Protein AF-A0A9D5EIJ8-F1 (afdb_monomer_lite)

Secondary structure (DSSP, 8-state):
--HHHHHHHHHHHTT--PPPHHHHHHGGG---HHHHHHHHHHHHHHHHTT--------------------

Foldseek 3Di:
DDPLLVVQLVCVLVPDDDDDPVSVVVCVVDPPCPSVVVSVVVSCCVVPNPDDDDDPDDDDCPDPDDPDDD

pLDDT: mean 92.46, std 4.71, range [70.94, 96.44]

Radius of gyration: 17.45 Å; chains: 1; bounding box: 29×40×38 Å

Structure (mmCIF, N/CA/C/O backbone):
data_AF-A0A9D5EIJ8-F1
#
_entry.id   AF-A0A9D5EIJ8-F1
#
loop_
_atom_site.group_PDB
_atom_site.id
_atom_site.type_symbol
_atom_site.label_atom_id
_atom_site.label_alt_id
_atom_site.label_comp_id
_atom_site.label_asym_id
_atom_site.label_entity_id
_atom_site.label_seq_id
_atom_site.pdbx_PDB_ins_code
_atom_site.Cartn_x
_atom_site.Cartn_y
_atom_site.Cartn_z
_atom_site.occupancy
_atom_site.B_iso_or_equiv
_atom_site.auth_seq_id
_atom_site.auth_comp_id
_atom_site.auth_asym_id
_atom_site.auth_atom_id
_atom_site.pdbx_PDB_model_num
ATOM 1 N N . MET A 1 1 ? 1.857 -1.253 -19.843 1.00 82.38 1 MET A N 1
ATOM 2 C CA . MET A 1 1 ? 2.927 -1.692 -18.932 1.00 82.38 1 MET A CA 1
ATOM 3 C C . MET A 1 1 ? 4.290 -1.146 -19.346 1.00 82.38 1 MET A C 1
ATOM 5 O O . MET A 1 1 ? 4.783 -1.492 -20.417 1.00 82.38 1 MET A O 1
ATOM 9 N N . LEU A 1 2 ? 4.876 -0.304 -18.497 1.00 90.19 2 LEU A N 1
ATOM 10 C CA . LEU A 1 2 ? 6.229 0.246 -18.602 1.00 90.19 2 LEU A CA 1
ATOM 11 C C 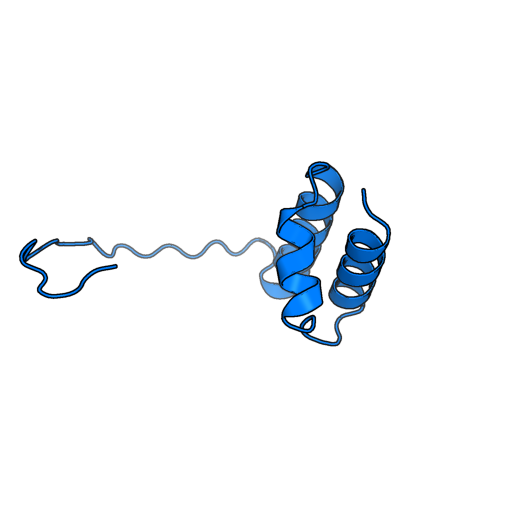. LEU A 1 2 ? 7.285 -0.826 -18.277 1.00 90.19 2 LEU A C 1
ATOM 13 O O . LEU A 1 2 ? 7.032 -1.751 -17.500 1.00 90.19 2 LEU A O 1
ATOM 17 N N . ASP A 1 3 ? 8.488 -0.690 -18.838 1.00 91.50 3 ASP A N 1
ATOM 18 C CA . ASP A 1 3 ? 9.583 -1.639 -18.584 1.00 91.50 3 ASP A CA 1
ATOM 19 C C . ASP A 1 3 ? 10.044 -1.604 -17.118 1.00 91.50 3 ASP A C 1
ATOM 21 O O . ASP A 1 3 ? 10.210 -2.657 -16.502 1.00 91.50 3 ASP A O 1
ATOM 25 N N . SER A 1 4 ? 10.108 -0.412 -16.519 1.00 92.25 4 SER A N 1
ATOM 26 C CA . SER A 1 4 ? 10.406 -0.222 -15.093 1.00 92.25 4 SER A CA 1
ATOM 27 C C . SER A 1 4 ? 9.378 -0.893 -14.174 1.00 92.25 4 SER A C 1
ATOM 29 O O . SER A 1 4 ? 9.744 -1.491 -13.158 1.00 92.25 4 SER A O 1
ATOM 31 N N . THR A 1 5 ? 8.090 -0.849 -14.540 1.00 94.44 5 THR A N 1
ATOM 32 C CA . THR A 1 5 ? 7.020 -1.566 -13.829 1.00 94.44 5 THR A CA 1
ATOM 33 C C . THR A 1 5 ? 7.283 -3.065 -13.869 1.00 94.44 5 THR A C 1
ATOM 35 O O . THR A 1 5 ? 7.236 -3.731 -12.837 1.00 94.44 5 THR A O 1
ATOM 38 N N . ARG A 1 6 ? 7.595 -3.608 -15.053 1.00 93.88 6 ARG A N 1
ATOM 39 C CA . ARG A 1 6 ? 7.839 -5.045 -15.231 1.00 93.88 6 ARG A CA 1
ATOM 40 C C . ARG A 1 6 ? 9.003 -5.531 -14.369 1.00 93.88 6 ARG A C 1
ATOM 42 O O . ARG A 1 6 ? 8.870 -6.550 -13.697 1.00 93.88 6 ARG A O 1
ATOM 49 N N . GLU A 1 7 ? 10.116 -4.803 -14.370 1.00 92.62 7 GLU A N 1
ATOM 50 C CA . GLU A 1 7 ? 11.298 -5.120 -13.559 1.00 92.62 7 GLU A CA 1
ATOM 51 C C . GLU A 1 7 ? 10.984 -5.088 -12.060 1.00 92.62 7 GLU A C 1
ATOM 53 O O . GLU A 1 7 ? 11.327 -6.018 -11.329 1.00 92.62 7 GLU A O 1
ATOM 58 N N . THR A 1 8 ? 10.258 -4.058 -11.617 1.00 93.75 8 THR A N 1
ATOM 59 C CA . THR A 1 8 ? 9.850 -3.898 -10.215 1.00 93.75 8 THR A CA 1
ATOM 60 C C . THR A 1 8 ? 8.948 -5.045 -9.757 1.00 93.75 8 THR A C 1
ATOM 62 O O . THR A 1 8 ? 9.165 -5.621 -8.689 1.00 93.75 8 THR A O 1
ATOM 65 N N . LEU A 1 9 ? 7.959 -5.425 -10.573 1.00 93.81 9 LEU A N 1
ATOM 66 C CA . LEU A 1 9 ? 7.068 -6.546 -10.270 1.00 93.81 9 LEU A CA 1
ATOM 67 C C . LEU A 1 9 ? 7.818 -7.881 -10.245 1.00 93.81 9 LEU A C 1
ATOM 69 O O . LEU A 1 9 ? 7.592 -8.690 -9.346 1.00 93.81 9 LEU A O 1
ATOM 73 N N . ALA A 1 10 ? 8.730 -8.107 -11.194 1.00 92.88 10 ALA A N 1
ATOM 74 C CA . ALA A 1 10 ? 9.546 -9.316 -11.228 1.00 92.88 10 ALA A CA 1
ATOM 75 C C . ALA A 1 10 ? 10.422 -9.438 -9.972 1.00 92.88 10 ALA A C 1
ATOM 77 O O . ALA A 1 10 ? 10.476 -10.505 -9.363 1.00 92.88 10 ALA A O 1
ATOM 78 N N . ALA A 1 11 ? 11.063 -8.346 -9.543 1.00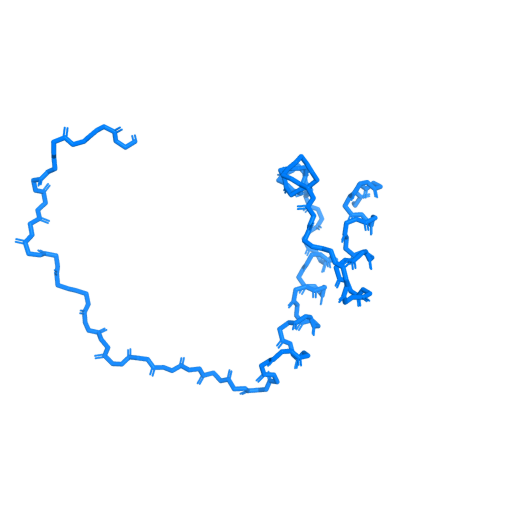 92.44 11 ALA A N 1
ATOM 79 C CA . ALA A 1 11 ? 11.847 -8.319 -8.311 1.00 92.44 11 ALA A CA 1
ATOM 80 C C . ALA A 1 11 ? 10.983 -8.652 -7.081 1.00 92.44 11 ALA A C 1
ATOM 82 O O . ALA A 1 11 ? 11.324 -9.553 -6.314 1.00 92.44 11 ALA A O 1
ATOM 83 N N . ALA A 1 12 ? 9.818 -8.007 -6.950 1.00 92.31 12 ALA A N 1
ATOM 84 C CA . ALA A 1 12 ? 8.898 -8.248 -5.840 1.00 92.31 12 ALA A CA 1
ATOM 85 C C . ALA A 1 12 ? 8.418 -9.712 -5.785 1.00 92.31 12 ALA A C 1
ATOM 87 O O . ALA A 1 12 ? 8.435 -10.341 -4.724 1.00 92.31 12 ALA A O 1
ATOM 88 N N . LEU A 1 13 ? 8.044 -10.290 -6.931 1.00 93.00 13 LEU A N 1
ATOM 89 C CA . LEU A 1 13 ? 7.587 -11.681 -7.032 1.00 93.00 13 LEU A CA 1
ATOM 90 C C . LEU A 1 13 ? 8.700 -12.710 -6.792 1.00 93.00 13 LEU A C 1
ATOM 92 O O . LEU A 1 13 ? 8.404 -13.836 -6.395 1.00 93.00 13 LEU A O 1
ATOM 96 N N . ASN A 1 14 ? 9.969 -12.344 -6.960 1.00 92.94 14 ASN A N 1
ATOM 97 C CA . ASN A 1 14 ? 11.103 -13.213 -6.639 1.00 92.94 14 ASN A CA 1
ATOM 98 C C . ASN A 1 14 ? 11.450 -13.237 -5.138 1.00 92.94 14 ASN A C 1
ATOM 100 O O . ASN A 1 14 ? 12.388 -13.921 -4.733 1.00 92.94 14 ASN A O 1
ATOM 104 N N . GLY A 1 15 ? 10.675 -12.541 -4.298 1.00 81.44 15 GLY A N 1
ATOM 105 C CA . GLY A 1 15 ? 10.743 -12.663 -2.842 1.00 81.44 15 GLY A CA 1
ATOM 106 C C . GLY A 1 15 ? 11.926 -11.947 -2.193 1.00 81.44 15 GLY A C 1
ATOM 107 O O . GLY A 1 15 ? 12.199 -12.207 -1.026 1.00 81.44 15 GLY A O 1
ATOM 108 N N . ASN A 1 16 ? 12.613 -11.053 -2.909 1.00 71.06 16 ASN A N 1
ATOM 109 C CA . ASN A 1 16 ? 13.742 -10.298 -2.380 1.00 71.06 16 ASN A CA 1
ATOM 110 C C . ASN A 1 16 ? 13.760 -8.857 -2.903 1.00 71.06 16 ASN A C 1
ATOM 112 O O . ASN A 1 16 ? 13.668 -8.626 -4.104 1.00 71.06 16 ASN A O 1
ATOM 116 N N . VAL A 1 17 ? 14.020 -7.939 -1.964 1.00 70.94 17 VAL A N 1
ATOM 117 C CA . VAL A 1 17 ? 14.258 -6.493 -2.121 1.00 70.94 17 VAL A CA 1
ATOM 118 C C . VAL A 1 17 ? 12.979 -5.653 -2.222 1.00 70.94 17 VAL A C 1
ATOM 120 O O . VAL A 1 17 ? 12.238 -5.697 -3.199 1.00 70.94 17 VAL A O 1
ATOM 123 N N . LEU A 1 18 ? 12.746 -4.842 -1.182 1.00 80.88 18 LEU A N 1
ATOM 124 C CA . LEU A 1 18 ? 11.858 -3.685 -1.282 1.00 80.88 18 LEU A CA 1
ATOM 125 C C . LEU A 1 18 ? 12.399 -2.776 -2.393 1.00 80.88 18 LEU A C 1
ATOM 127 O O . LEU A 1 18 ? 13.599 -2.482 -2.371 1.00 80.88 18 LEU A O 1
ATOM 131 N N . PRO A 1 19 ? 11.566 -2.341 -3.353 1.00 86.44 19 PRO A N 1
ATOM 132 C CA . PRO A 1 19 ? 12.031 -1.453 -4.405 1.00 86.44 19 PRO A CA 1
ATOM 133 C C . PRO A 1 19 ? 12.631 -0.188 -3.792 1.00 86.44 19 PRO A C 1
ATOM 135 O O . PRO A 1 19 ? 12.151 0.301 -2.769 1.00 86.44 19 PRO A O 1
ATOM 138 N N . ALA A 1 20 ? 13.666 0.354 -4.43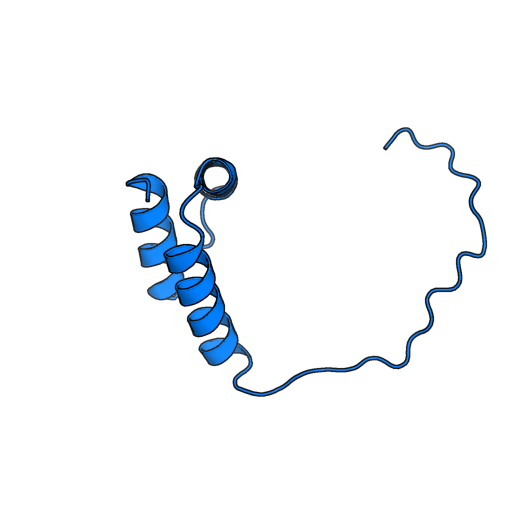4 1.00 90.56 20 ALA A N 1
ATOM 139 C CA . ALA A 1 20 ? 14.129 1.696 -4.106 1.00 90.56 20 ALA A CA 1
ATOM 140 C C . ALA A 1 20 ? 12.976 2.698 -4.285 1.00 90.56 20 ALA A C 1
ATOM 142 O O . ALA A 1 20 ? 12.128 2.514 -5.163 1.00 90.56 20 ALA A O 1
ATOM 143 N N . ASP A 1 21 ? 12.977 3.781 -3.507 1.00 93.69 21 ASP A N 1
ATOM 144 C CA . ASP A 1 21 ? 11.901 4.781 -3.515 1.00 93.69 21 ASP A CA 1
ATOM 145 C C . ASP A 1 21 ? 11.576 5.294 -4.925 1.00 93.69 21 ASP A C 1
ATOM 147 O O . ASP A 1 21 ? 10.412 5.459 -5.278 1.00 93.69 21 ASP A O 1
ATOM 151 N N . SER A 1 22 ? 12.588 5.479 -5.776 1.00 93.56 22 SER A N 1
ATOM 152 C CA . SER A 1 22 ? 12.403 5.900 -7.169 1.00 93.56 22 SER A CA 1
ATOM 153 C C . SER A 1 22 ? 11.617 4.888 -8.009 1.00 93.56 22 SER A C 1
ATOM 155 O O . SER A 1 22 ? 10.763 5.283 -8.800 1.00 93.56 22 SER A O 1
ATOM 157 N N . ALA A 1 23 ? 11.869 3.590 -7.829 1.00 92.56 23 ALA A N 1
ATOM 158 C CA . ALA A 1 23 ? 11.140 2.528 -8.517 1.00 92.56 23 ALA A CA 1
ATOM 159 C C . ALA A 1 23 ? 9.702 2.416 -7.992 1.00 92.56 23 ALA A C 1
ATOM 161 O O . ALA A 1 23 ? 8.773 2.261 -8.781 1.00 92.56 23 ALA A O 1
ATOM 162 N N . ALA A 1 24 ? 9.502 2.576 -6.680 1.00 91.56 24 ALA A N 1
ATOM 163 C CA . ALA A 1 24 ? 8.169 2.627 -6.086 1.00 91.56 24 ALA A CA 1
ATOM 164 C C . ALA A 1 24 ? 7.355 3.821 -6.618 1.00 91.56 24 ALA A C 1
ATOM 166 O O . ALA A 1 24 ? 6.203 3.654 -7.015 1.00 91.56 24 ALA A O 1
ATOM 167 N N . LEU A 1 25 ? 7.963 5.009 -6.692 1.00 93.75 25 LEU A N 1
ATOM 168 C CA . LEU A 1 25 ? 7.333 6.208 -7.250 1.00 93.75 25 LEU A CA 1
ATOM 169 C C . LEU A 1 25 ? 7.011 6.053 -8.742 1.00 93.75 25 LEU A C 1
ATOM 171 O O . LEU A 1 25 ? 5.966 6.522 -9.188 1.00 93.75 25 LEU A O 1
ATOM 175 N N . ALA A 1 26 ? 7.862 5.368 -9.511 1.00 93.19 26 ALA A N 1
ATOM 176 C CA . ALA A 1 26 ? 7.635 5.140 -10.937 1.00 93.19 26 ALA A CA 1
ATOM 177 C C . ALA A 1 26 ? 6.353 4.337 -11.225 1.00 93.19 26 ALA A C 1
ATOM 179 O O . ALA A 1 26 ? 5.739 4.539 -12.273 1.00 93.19 26 ALA A O 1
ATOM 180 N N . LEU A 1 27 ? 5.900 3.489 -10.292 1.00 92.81 27 LEU A N 1
ATOM 181 C CA . LEU A 1 27 ? 4.636 2.754 -10.428 1.00 92.81 27 LEU A CA 1
ATOM 182 C C . LEU A 1 27 ? 3.419 3.685 -10.542 1.00 92.81 27 LEU A C 1
ATOM 184 O O . LEU A 1 27 ? 2.425 3.297 -11.146 1.00 92.81 27 LEU A O 1
ATOM 188 N N . ALA A 1 28 ? 3.486 4.915 -10.017 1.00 93.38 28 ALA A N 1
ATOM 189 C CA . ALA A 1 28 ? 2.388 5.882 -10.106 1.00 93.38 28 ALA A CA 1
ATOM 190 C C . ALA A 1 28 ? 2.099 6.346 -11.546 1.00 93.38 28 ALA A C 1
ATOM 192 O O . ALA A 1 28 ? 1.008 6.839 -11.824 1.00 93.38 28 ALA A O 1
ATOM 193 N N . ALA A 1 29 ? 3.065 6.192 -12.458 1.00 93.88 29 ALA A N 1
ATOM 194 C CA . ALA A 1 29 ? 2.891 6.494 -13.876 1.00 93.88 29 ALA A CA 1
ATOM 195 C C . ALA A 1 29 ? 2.291 5.320 -14.672 1.00 93.88 29 ALA A C 1
ATOM 197 O O . ALA A 1 29 ? 1.938 5.491 -15.841 1.00 93.88 29 ALA A O 1
ATOM 198 N N . GLU A 1 30 ? 2.184 4.126 -14.078 1.00 93.94 30 GLU A N 1
ATOM 199 C CA . GLU A 1 30 ? 1.585 2.975 -14.744 1.00 93.94 30 GLU A CA 1
ATOM 200 C C . GLU A 1 30 ? 0.063 3.121 -14.813 1.00 93.94 30 GLU A C 1
ATOM 202 O O . GLU A 1 30 ? -0.615 3.341 -13.811 1.00 93.94 30 GLU A O 1
ATOM 207 N N . THR A 1 31 ? -0.484 2.936 -16.011 1.00 94.25 31 THR A N 1
ATOM 208 C CA . THR A 1 31 ? -1.936 2.978 -16.248 1.00 94.25 31 THR A CA 1
ATOM 209 C C . THR A 1 31 ? -2.529 1.586 -16.440 1.00 94.25 31 THR A C 1
ATOM 211 O O . THR A 1 31 ? -3.725 1.388 -16.228 1.00 94.25 31 THR A O 1
ATOM 214 N N . ASP A 1 32 ? -1.702 0.601 -16.795 1.00 93.88 32 ASP A N 1
ATOM 215 C CA . ASP A 1 32 ? -2.116 -0.790 -16.907 1.00 93.88 32 ASP A CA 1
ATOM 216 C C . ASP A 1 32 ? -2.161 -1.452 -15.523 1.00 93.88 32 ASP A C 1
ATOM 218 O O . ASP A 1 32 ? -1.160 -1.935 -14.990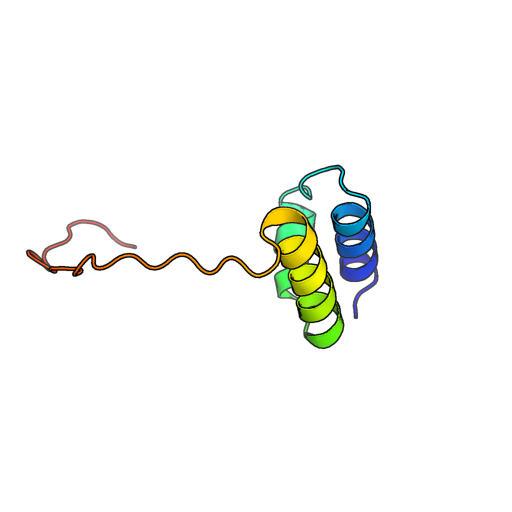 1.00 93.88 32 ASP A O 1
ATOM 222 N N . MET A 1 33 ? -3.350 -1.452 -14.919 1.00 93.00 33 MET A N 1
ATOM 223 C CA . MET A 1 33 ? -3.553 -1.970 -13.565 1.00 93.00 33 MET A CA 1
ATOM 224 C C . MET A 1 33 ? -3.580 -3.496 -13.476 1.00 93.00 33 MET A C 1
ATOM 226 O O . MET A 1 33 ? -3.318 -4.042 -12.404 1.00 93.00 33 MET A O 1
ATOM 230 N N . ALA A 1 34 ? -3.900 -4.201 -14.561 1.00 95.50 3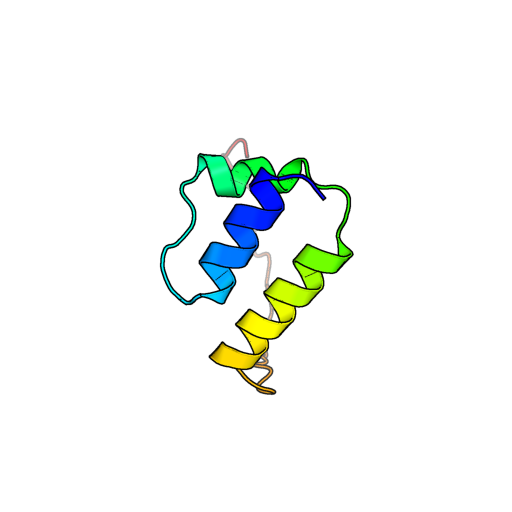4 ALA A N 1
ATOM 231 C CA . ALA A 1 34 ? -4.049 -5.653 -14.539 1.00 95.50 34 ALA A CA 1
ATOM 232 C C . ALA A 1 34 ? -2.800 -6.393 -14.003 1.00 95.50 34 ALA A C 1
ATOM 234 O O . ALA A 1 34 ? -2.951 -7.192 -13.071 1.00 95.50 34 ALA A O 1
ATOM 235 N N . PRO A 1 35 ? -1.570 -6.124 -14.492 1.00 93.69 35 PRO A N 1
ATOM 236 C CA . PRO A 1 35 ? -0.368 -6.771 -13.967 1.00 93.69 35 PRO A CA 1
ATOM 237 C C . PRO A 1 35 ? -0.064 -6.381 -12.513 1.00 93.69 35 PRO A C 1
ATOM 239 O O . PRO A 1 35 ? 0.381 -7.229 -11.739 1.00 93.69 35 PRO A O 1
ATOM 242 N N . LEU A 1 36 ? -0.352 -5.136 -12.112 1.00 94.50 36 LEU A N 1
ATOM 243 C CA . LEU A 1 36 ? -0.166 -4.671 -10.732 1.00 94.50 36 LEU A CA 1
ATOM 244 C C . LEU A 1 36 ? -1.062 -5.450 -9.761 1.00 94.50 36 LEU A C 1
ATOM 246 O O . LEU A 1 36 ? -0.596 -5.945 -8.735 1.00 94.50 36 LEU A O 1
ATOM 250 N N . LEU A 1 37 ? -2.346 -5.587 -10.102 1.00 96.12 37 LEU A N 1
ATOM 251 C CA . LEU A 1 37 ? -3.324 -6.301 -9.285 1.00 96.12 37 LEU A CA 1
ATOM 252 C C . LEU A 1 37 ? -3.002 -7.793 -9.188 1.00 96.12 37 LEU A C 1
ATOM 254 O O . LEU A 1 37 ? -3.122 -8.363 -8.105 1.00 96.12 37 LEU A O 1
ATOM 258 N N . ALA A 1 38 ? -2.565 -8.414 -10.287 1.00 96.44 38 ALA A N 1
ATOM 259 C CA . ALA A 1 38 ? -2.163 -9.817 -10.300 1.00 96.44 38 ALA A CA 1
ATOM 260 C C . ALA A 1 38 ? -0.953 -10.072 -9.385 1.00 96.44 38 ALA A C 1
ATOM 262 O O . ALA A 1 38 ? -1.005 -10.955 -8.529 1.00 96.44 38 ALA A O 1
ATOM 263 N N . ALA A 1 39 ? 0.098 -9.254 -9.497 1.00 94.50 39 ALA A N 1
ATOM 264 C CA . ALA A 1 39 ? 1.282 -9.381 -8.653 1.00 94.50 39 ALA A CA 1
ATOM 265 C C . ALA A 1 39 ? 0.965 -9.119 -7.170 1.00 94.50 39 ALA A C 1
ATOM 267 O O . ALA A 1 39 ? 1.369 -9.888 -6.299 1.00 94.50 39 ALA A O 1
ATOM 268 N N . ALA A 1 40 ? 0.186 -8.074 -6.870 1.00 94.50 40 ALA A N 1
ATOM 269 C CA . ALA A 1 40 ? -0.254 -7.781 -5.507 1.00 94.50 40 ALA A CA 1
ATOM 270 C C . ALA A 1 40 ? -1.103 -8.919 -4.921 1.00 94.50 40 ALA A C 1
ATOM 272 O O . ALA A 1 40 ? -0.996 -9.226 -3.731 1.00 94.50 40 ALA A O 1
ATOM 273 N N . ALA A 1 41 ? -1.935 -9.557 -5.750 1.00 96.12 41 ALA A N 1
ATOM 274 C CA . ALA A 1 41 ? -2.739 -10.690 -5.334 1.00 96.12 41 ALA A CA 1
ATOM 275 C C . ALA A 1 41 ? -1.885 -11.894 -4.953 1.00 96.12 41 ALA A C 1
ATOM 277 O O . ALA A 1 41 ? -2.041 -12.428 -3.858 1.00 96.12 41 ALA A O 1
ATOM 278 N N . GLU A 1 42 ? -0.937 -12.258 -5.807 1.00 95.88 42 GLU A N 1
ATOM 279 C CA . GLU A 1 42 ? -0.026 -13.360 -5.537 1.00 95.88 42 GLU A CA 1
ATOM 280 C C . GLU A 1 42 ? 0.821 -13.116 -4.279 1.00 95.88 42 GLU A C 1
ATOM 282 O O . GLU A 1 42 ? 0.943 -14.001 -3.432 1.00 95.88 42 GLU A O 1
ATOM 287 N N . LEU A 1 43 ? 1.362 -11.906 -4.105 1.00 94.00 43 LEU A N 1
ATOM 288 C CA . LEU A 1 43 ? 2.133 -11.547 -2.911 1.00 94.00 43 LEU A CA 1
ATOM 289 C C . LEU A 1 43 ? 1.293 -11.641 -1.631 1.00 94.00 43 LEU A C 1
ATOM 291 O O . LEU A 1 43 ? 1.745 -12.215 -0.636 1.00 94.00 43 LEU A O 1
ATOM 295 N N . ARG A 1 44 ? 0.057 -11.126 -1.657 1.00 94.75 44 ARG A N 1
ATOM 296 C CA . ARG A 1 44 ? -0.882 -11.257 -0.536 1.00 94.75 44 ARG A CA 1
ATOM 297 C C . ARG A 1 44 ? -1.162 -12.724 -0.232 1.00 94.75 44 ARG A C 1
ATOM 299 O O . ARG A 1 44 ? -1.112 -13.108 0.932 1.00 94.75 44 ARG A O 1
ATOM 306 N N . ASP A 1 45 ? -1.446 -13.535 -1.243 1.00 95.69 45 ASP A N 1
ATOM 307 C CA . ASP A 1 45 ? -1.837 -14.930 -1.050 1.00 95.69 45 ASP A CA 1
ATOM 308 C C . ASP A 1 45 ? -0.653 -15.769 -0.524 1.00 95.69 45 ASP A C 1
ATOM 310 O O . ASP A 1 45 ? -0.844 -16.629 0.339 1.00 95.69 45 ASP A O 1
ATOM 314 N N . ARG A 1 46 ? 0.588 -15.457 -0.932 1.00 93.62 46 ARG A N 1
ATOM 315 C CA . ARG A 1 46 ? 1.816 -16.042 -0.358 1.00 93.62 46 ARG A CA 1
ATOM 316 C C . ARG A 1 46 ? 1.997 -15.699 1.127 1.00 93.62 46 ARG A C 1
ATOM 318 O O . ARG A 1 46 ? 2.398 -16.565 1.901 1.00 93.62 46 ARG A O 1
ATOM 325 N N . GLY A 1 47 ? 1.715 -14.456 1.529 1.00 92.50 47 GLY A N 1
ATOM 326 C CA . GLY A 1 47 ? 1.926 -13.984 2.906 1.00 92.50 47 GLY A CA 1
ATOM 327 C C . GLY A 1 47 ? 0.776 -14.284 3.875 1.00 92.50 47 GLY A C 1
ATOM 328 O O . GLY A 1 47 ? 1.001 -14.626 5.035 1.00 92.50 47 GLY A O 1
ATOM 329 N N . HIS A 1 48 ? -0.466 -14.168 3.408 1.00 94.12 48 HIS A N 1
ATOM 330 C CA . HIS A 1 48 ? -1.672 -14.194 4.241 1.00 94.12 48 HIS A CA 1
ATOM 331 C C . HIS A 1 48 ? -2.646 -15.319 3.878 1.00 94.12 48 HIS A C 1
ATOM 333 O O . HIS A 1 48 ? -3.551 -15.620 4.662 1.00 94.12 48 HIS A O 1
ATOM 339 N N . ARG A 1 49 ? -2.454 -15.981 2.729 1.00 93.88 49 ARG A N 1
ATOM 340 C CA . ARG A 1 49 ? -3.386 -16.976 2.179 1.00 93.88 49 ARG A CA 1
ATOM 341 C C . ARG A 1 49 ? -4.799 -16.388 2.104 1.00 93.88 49 ARG A C 1
ATOM 343 O O . ARG A 1 49 ? -4.992 -15.285 1.612 1.00 93.88 49 ARG A O 1
ATOM 350 N N . ASN A 1 50 ? -5.784 -17.107 2.626 1.00 94.25 50 ASN A N 1
ATOM 351 C CA . ASN A 1 50 ? -7.184 -16.706 2.687 1.00 94.25 50 ASN A CA 1
ATOM 352 C C . ASN A 1 50 ? -7.581 -16.067 4.034 1.00 94.25 50 ASN A C 1
ATOM 354 O O . ASN A 1 50 ? -8.769 -15.998 4.347 1.00 94.25 50 ASN A O 1
ATOM 358 N N . VAL A 1 51 ? -6.618 -15.632 4.858 1.00 96.00 51 VAL A N 1
ATOM 359 C CA . VAL A 1 51 ? -6.916 -14.997 6.149 1.00 96.00 51 VAL A CA 1
ATOM 360 C C . VAL A 1 51 ? -7.296 -13.536 5.933 1.00 96.00 51 VAL A C 1
ATOM 362 O O . VAL A 1 51 ? -6.468 -12.718 5.542 1.00 96.00 51 VAL A O 1
ATOM 365 N N . ILE A 1 52 ? -8.540 -13.196 6.265 1.00 94.56 52 ILE A N 1
ATOM 366 C CA . ILE A 1 52 ? -9.014 -11.812 6.343 1.00 94.56 52 ILE A CA 1
ATOM 367 C C . ILE A 1 52 ? -9.171 -11.459 7.821 1.00 94.56 52 ILE A C 1
ATOM 369 O O . ILE A 1 52 ? -9.977 -12.064 8.528 1.00 94.56 52 ILE A O 1
ATOM 373 N N . SER A 1 53 ? -8.385 -10.494 8.304 1.00 93.69 53 SER A N 1
ATOM 374 C CA . SER A 1 53 ? -8.530 -9.984 9.666 1.00 93.69 53 SER A CA 1
ATOM 375 C C . SER A 1 53 ? -9.636 -8.935 9.723 1.00 93.69 53 SER A C 1
ATOM 377 O O . SER A 1 53 ? -9.850 -8.155 8.797 1.00 93.69 53 SER A O 1
ATOM 379 N N . TYR A 1 54 ? -10.360 -8.924 10.835 1.00 93.88 54 TYR A N 1
ATOM 380 C CA . TYR A 1 54 ? -11.415 -7.958 11.082 1.00 93.88 54 TYR A CA 1
ATOM 381 C C . TYR A 1 54 ? -11.256 -7.395 12.486 1.00 93.88 54 TYR A C 1
ATOM 383 O O . TYR A 1 54 ? -11.034 -8.119 13.456 1.00 93.88 54 TYR A O 1
ATOM 391 N N . SER A 1 55 ? -11.368 -6.077 12.588 1.00 93.88 55 SER A N 1
ATOM 392 C CA . SER A 1 55 ? -11.243 -5.343 13.835 1.00 93.88 55 SER A CA 1
ATOM 393 C C . SER A 1 55 ? -12.556 -4.621 14.108 1.00 93.88 55 SER A C 1
ATOM 395 O O . SER A 1 55 ? -12.932 -3.727 13.358 1.00 93.88 55 SER A O 1
ATOM 397 N N . ARG A 1 56 ? -13.224 -4.940 15.225 1.00 94.00 56 ARG A N 1
ATOM 398 C CA . ARG A 1 56 ? -14.449 -4.248 15.688 1.00 94.00 56 ARG A CA 1
ATOM 399 C C . ARG A 1 56 ? -14.176 -2.855 16.278 1.00 94.00 56 ARG A C 1
ATOM 401 O O . ARG A 1 56 ? -14.899 -2.400 17.162 1.00 94.00 56 ARG A O 1
ATOM 408 N N . LYS A 1 57 ? -13.079 -2.212 15.876 1.00 92.88 57 LYS A N 1
ATOM 409 C CA . LYS A 1 57 ? -12.711 -0.882 16.363 1.00 92.88 57 LYS A CA 1
ATOM 410 C C . LYS A 1 57 ? -13.611 0.141 15.687 1.00 92.88 57 LYS A C 1
ATOM 412 O O . LYS A 1 57 ? -13.750 0.132 14.468 1.00 92.88 57 LYS A O 1
ATOM 417 N N . VAL A 1 58 ? -14.187 1.027 16.487 1.00 93.12 58 VAL A N 1
ATOM 418 C CA . VAL A 1 58 ? -14.853 2.227 15.990 1.00 93.12 58 VAL A CA 1
ATOM 419 C C . VAL A 1 58 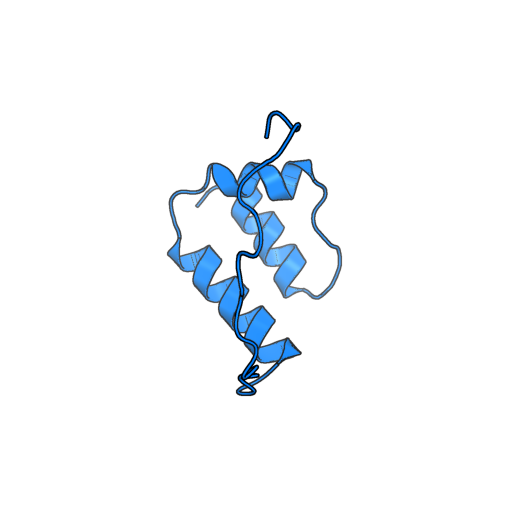? -13.828 3.355 15.923 1.00 93.12 58 VAL A C 1
ATOM 421 O O . VAL A 1 58 ? -13.036 3.538 16.848 1.00 93.12 58 VAL A O 1
ATOM 424 N N . PHE A 1 59 ? -13.825 4.097 14.819 1.00 93.25 59 PHE A N 1
ATOM 425 C CA . PHE A 1 59 ? -13.109 5.363 14.740 1.00 93.25 59 PHE A CA 1
ATOM 426 C C . PHE A 1 59 ? -14.008 6.456 15.325 1.00 93.25 59 PHE A C 1
ATOM 428 O O . PHE A 1 59 ? -15.083 6.715 14.787 1.00 93.25 59 PHE A O 1
ATOM 435 N N . ILE A 1 60 ? -13.596 7.059 16.443 1.00 93.94 60 ILE A N 1
ATOM 436 C CA . ILE A 1 60 ? -14.335 8.151 17.092 1.00 93.94 60 ILE A CA 1
ATOM 437 C C . ILE A 1 60 ? -13.562 9.454 16.841 1.00 93.94 60 ILE A C 1
ATOM 439 O O . ILE A 1 60 ? -12.530 9.666 17.483 1.00 93.94 60 ILE A O 1
ATOM 443 N N . PRO A 1 61 ? -14.018 10.331 15.928 1.00 93.25 61 PRO A N 1
ATOM 444 C CA . PRO A 1 61 ? -13.385 11.626 15.698 1.00 93.25 61 PRO A CA 1
ATOM 445 C C . PRO A 1 61 ? -13.727 12.585 16.847 1.00 93.25 61 PRO A C 1
ATOM 447 O O . PRO A 1 61 ? -14.659 13.377 16.761 1.00 93.25 61 PRO A O 1
ATOM 450 N N . LEU A 1 62 ? -12.983 12.492 17.953 1.00 95.81 62 LEU A N 1
ATOM 451 C CA . LEU A 1 62 ? -13.221 13.298 19.160 1.00 95.81 62 LEU A CA 1
ATOM 452 C C . LEU A 1 62 ? -12.975 14.800 18.945 1.00 95.81 62 LEU A C 1
ATOM 454 O O . LEU A 1 62 ? -13.553 15.624 19.645 1.00 95.81 62 LEU A O 1
ATOM 458 N N . THR A 1 63 ? -12.113 15.157 17.990 1.00 93.81 63 THR A N 1
ATOM 459 C CA . THR A 1 63 ? -11.812 16.542 17.617 1.00 93.81 63 THR A CA 1
ATOM 460 C C . THR A 1 63 ? -11.613 16.657 16.112 1.00 93.81 63 THR A C 1
ATOM 462 O O . THR A 1 63 ? -11.206 15.701 15.451 1.00 93.81 63 THR A O 1
ATOM 465 N N . GLN A 1 64 ? -11.908 17.839 15.580 1.00 92.75 64 GLN A N 1
ATOM 466 C CA . GLN A 1 64 ? -11.603 18.252 14.208 1.00 92.75 64 GLN A CA 1
ATOM 467 C C . GLN A 1 64 ? -10.725 19.516 14.184 1.00 92.75 64 GLN A C 1
ATOM 469 O O . GLN A 1 64 ? -10.441 20.053 13.120 1.00 92.75 64 GLN A O 1
ATOM 474 N N . LEU A 1 65 ? -10.291 20.008 15.353 1.00 95.06 65 LEU A N 1
ATOM 475 C CA . LEU A 1 65 ? -9.338 21.109 15.443 1.00 95.06 65 LEU A CA 1
ATOM 476 C C . LEU A 1 65 ? -7.927 20.554 15.246 1.00 95.06 65 LEU A C 1
ATOM 478 O O . LEU A 1 65 ? -7.433 19.805 16.088 1.00 95.06 65 LEU A O 1
ATOM 482 N N . CYS A 1 66 ? -7.291 20.943 14.146 1.00 95.50 66 CYS A N 1
ATOM 483 C CA . CYS A 1 66 ? -5.896 20.644 13.850 1.00 95.50 66 CYS A CA 1
ATOM 484 C C . CYS A 1 66 ? -5.146 21.956 13.585 1.00 95.50 66 CYS A C 1
ATOM 486 O O . CYS A 1 66 ? -5.694 22.870 12.971 1.00 95.50 66 CYS A O 1
ATOM 488 N N . ARG A 1 67 ? -3.911 22.069 14.088 1.00 96.31 67 ARG A N 1
ATOM 489 C CA . ARG A 1 67 ? -3.021 23.217 13.830 1.00 96.31 67 ARG A CA 1
ATOM 490 C C . ARG A 1 67 ? -2.140 22.993 12.596 1.00 96.31 67 ARG A C 1
ATOM 492 O O . ARG A 1 67 ? -1.540 23.947 12.107 1.00 96.31 67 ARG A O 1
ATOM 499 N N . ASP A 1 68 ? -2.062 21.756 12.123 1.00 95.94 68 ASP A N 1
ATOM 500 C CA . ASP A 1 68 ? -1.190 21.385 11.019 1.00 95.94 68 ASP A CA 1
ATOM 501 C C . ASP A 1 68 ? -1.772 21.823 9.673 1.00 95.94 68 ASP A C 1
ATOM 503 O O . ASP A 1 68 ? -2.985 21.966 9.500 1.00 95.94 68 ASP A O 1
ATOM 507 N N . VAL A 1 69 ? -0.870 22.019 8.714 1.00 89.31 69 VAL A N 1
ATOM 508 C CA . VAL A 1 69 ? -1.176 22.212 7.297 1.00 89.31 69 VAL A CA 1
ATOM 509 C C . VAL A 1 69 ? -0.752 20.941 6.570 1.00 89.31 69 VAL A C 1
ATOM 511 O O . VAL A 1 69 ? 0.421 20.768 6.246 1.00 89.31 69 VAL A O 1
ATOM 514 N N . CYS A 1 70 ? -1.698 20.010 6.446 1.00 92.12 70 CYS A N 1
ATOM 515 C CA . CYS A 1 70 ? -1.487 18.719 5.792 1.00 92.12 70 CYS A CA 1
ATOM 516 C C . CYS A 1 70 ? -1.124 18.865 4.311 1.00 92.12 70 CYS A C 1
ATOM 518 O O . CYS A 1 70 ? -1.669 19.786 3.658 1.00 92.12 70 CYS A O 1
#

Sequence (70 aa):
MLDSTRETLAAALNGNVLPADSAALALAAETDMAPLLAAAAELRDRGHRNVISYSRKVFIPLTQLCRDVC